Protein AF-A0A7S1JMI7-F1 (afdb_monomer_lite)

pLDDT: mean 73.29, std 2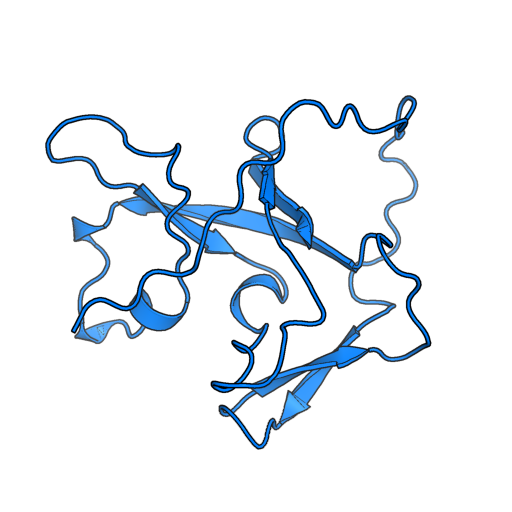2.09, range [24.55, 93.38]

InterPro domains:
  IPR046341 SET domain superfamily [G3DSA:2.170.270.10] (30-127)
  IPR046341 SET domain superfamily [SSF82199] (31-125)

Secondary structure (DSSP, 8-state):
----------S----------TT----TTTTEEEEE-SSSSEEEEESS---TT----EEEEEEEEGGG--GGG-GGGTEE--TT-B-STT-BEEEEETTTGGGPPPPPTTS--S---EEETTTTEEE-

Organism: NCBI:txid1169539

Sequence (128 aa):
GWWKMNSFFSSLWTPPYGHISFTHTPPFPAACCVAPSKLHKRGVFATRHLHRGELIEMCPVLKIDARYLLPQTGLRDYVFDPQEAWCGPGKHTCLLALGNGSLYNHAPNGRGANCTWHYDKTREVMVL

Radius of gyration: 15.73 Å; chains: 1; bounding box: 40×33×38 Å

Structure (mmCIF, N/CA/C/O backbone):
data_AF-A0A7S1JMI7-F1
#
_entry.id   AF-A0A7S1JMI7-F1
#
loop_
_atom_site.group_PDB
_atom_site.id
_atom_site.type_symbol
_atom_site.label_atom_id
_atom_site.label_alt_id
_atom_site.label_comp_id
_atom_site.label_asym_id
_atom_site.label_entity_id
_atom_site.label_seq_id
_atom_site.pdbx_PDB_ins_code
_atom_site.Cartn_x
_atom_site.Cartn_y
_atom_site.Cartn_z
_atom_site.occupancy
_atom_site.B_iso_or_equiv
_atom_site.auth_seq_id
_atom_site.auth_comp_id
_atom_site.auth_asym_id
_atom_site.auth_atom_id
_atom_site.pdbx_PDB_model_num
ATOM 1 N N . GLY A 1 1 ? 11.899 15.895 8.961 1.00 26.97 1 GLY A N 1
ATOM 2 C CA . GLY A 1 1 ? 11.582 16.620 7.718 1.00 26.97 1 GLY A CA 1
ATOM 3 C C . GLY A 1 1 ? 10.398 15.937 7.087 1.00 26.97 1 GLY A C 1
ATOM 4 O O . GLY A 1 1 ? 10.456 14.730 6.909 1.00 26.97 1 GLY A O 1
ATOM 5 N N . TRP A 1 2 ? 9.311 16.670 6.878 1.00 27.03 2 TRP A N 1
ATOM 6 C CA . TRP A 1 2 ? 8.048 16.150 6.360 1.00 27.03 2 TRP A CA 1
ATOM 7 C C . TRP A 1 2 ? 8.125 16.085 4.835 1.00 27.03 2 TRP A C 1
ATOM 9 O O . TRP A 1 2 ? 8.347 17.117 4.207 1.00 27.03 2 TRP A O 1
ATOM 19 N N . TRP A 1 3 ? 7.941 14.907 4.241 1.00 24.55 3 TRP A N 1
ATOM 20 C CA . TRP A 1 3 ? 7.880 14.765 2.787 1.00 24.55 3 TRP A CA 1
ATOM 21 C C . TRP A 1 3 ? 6.453 14.408 2.387 1.00 24.55 3 TRP A C 1
ATOM 23 O O . TRP A 1 3 ? 5.981 13.296 2.604 1.00 24.55 3 TRP A O 1
ATOM 33 N N . LYS A 1 4 ? 5.748 15.416 1.866 1.00 26.58 4 LYS A N 1
ATOM 34 C CA . LYS A 1 4 ? 4.410 15.296 1.289 1.00 26.58 4 LYS A CA 1
ATOM 35 C C . LYS A 1 4 ? 4.493 14.494 -0.005 1.00 26.58 4 LYS A C 1
ATOM 37 O O . LYS A 1 4 ? 5.225 14.872 -0.917 1.00 26.58 4 LYS A O 1
ATOM 42 N N . MET A 1 5 ? 3.698 13.437 -0.100 1.00 30.72 5 MET A N 1
ATOM 43 C CA . MET A 1 5 ? 3.370 12.808 -1.373 1.00 30.72 5 MET A CA 1
ATOM 44 C C . MET A 1 5 ? 2.171 13.565 -1.953 1.00 30.72 5 MET A C 1
ATOM 46 O O . MET A 1 5 ? 1.182 13.784 -1.253 1.00 30.72 5 MET A O 1
ATOM 50 N N . ASN A 1 6 ? 2.285 14.039 -3.194 1.00 29.61 6 ASN A N 1
ATOM 51 C CA . ASN A 1 6 ? 1.217 14.795 -3.843 1.00 29.61 6 ASN A CA 1
ATOM 52 C C . ASN A 1 6 ? -0.012 13.897 -4.034 1.00 29.61 6 ASN A C 1
ATOM 54 O O . ASN A 1 6 ? -0.025 13.021 -4.895 1.00 29.61 6 ASN A O 1
ATOM 58 N N . SER A 1 7 ? -1.055 14.148 -3.251 1.00 34.88 7 SER A N 1
ATOM 59 C CA . SER A 1 7 ? -2.426 13.770 -3.574 1.00 34.88 7 SER A CA 1
ATOM 60 C C . SER A 1 7 ? -2.893 14.621 -4.752 1.00 34.88 7 SER A C 1
ATOM 62 O O . SER A 1 7 ? -3.128 15.822 -4.601 1.00 34.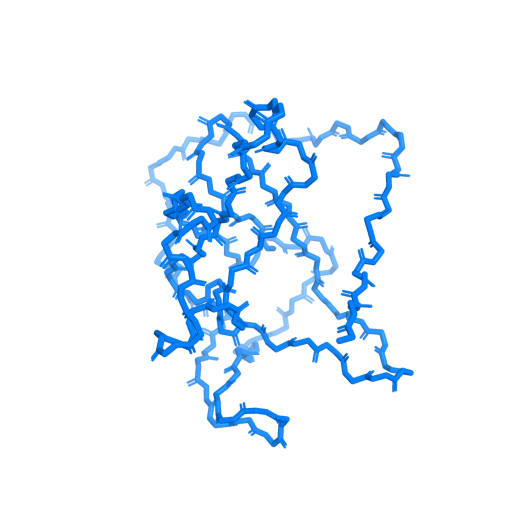88 7 SER A O 1
ATOM 64 N N . PHE A 1 8 ? -3.020 14.027 -5.931 1.00 30.64 8 PHE A N 1
ATOM 65 C CA . PHE A 1 8 ? -3.750 14.675 -7.012 1.00 30.64 8 PHE A CA 1
ATOM 66 C C . PHE A 1 8 ? -5.233 14.333 -6.879 1.00 30.64 8 PHE A C 1
ATOM 68 O O . PHE A 1 8 ? -5.641 13.199 -7.109 1.00 30.64 8 PHE A O 1
ATOM 75 N N . PHE A 1 9 ? -6.034 15.336 -6.515 1.00 34.50 9 PHE A N 1
ATOM 76 C CA . PHE A 1 9 ? -7.464 15.343 -6.801 1.00 34.50 9 PHE A CA 1
ATOM 77 C C . PHE A 1 9 ? -7.635 15.578 -8.303 1.00 34.50 9 PHE A C 1
ATOM 79 O O . PHE A 1 9 ? -7.326 16.658 -8.804 1.00 34.50 9 PHE A O 1
ATOM 86 N N . SER A 1 10 ? -8.141 14.577 -9.017 1.00 32.88 10 SER A N 1
ATOM 87 C CA . SER A 1 10 ? -8.810 14.796 -10.297 1.00 32.88 10 SER A CA 1
ATOM 88 C C . SER A 1 10 ? -10.298 14.590 -10.072 1.00 32.88 10 SER A C 1
ATOM 90 O O . SER A 1 10 ? -10.741 13.500 -9.717 1.00 32.88 10 SER A O 1
ATOM 92 N N . SER A 1 11 ? -11.059 15.664 -10.253 1.00 36.62 11 SER A N 1
ATOM 93 C CA . SER A 1 11 ? -12.516 15.673 -10.285 1.00 36.62 11 SER A CA 1
ATOM 94 C C . SER A 1 11 ? -13.073 14.608 -11.235 1.00 36.62 11 SER A C 1
ATOM 96 O O . SER A 1 11 ? -12.601 14.491 -12.364 1.00 36.62 11 SER A O 1
ATOM 98 N N . LEU A 1 12 ? -14.122 13.916 -10.777 1.00 38.94 12 LEU A N 1
ATOM 99 C CA . LEU A 1 12 ? -15.063 13.114 -11.571 1.00 38.94 12 LEU A CA 1
ATOM 100 C C . LEU A 1 12 ? -14.427 12.004 -12.426 1.00 38.94 12 LEU A C 1
ATOM 102 O O . LEU A 1 12 ? -14.474 12.041 -13.652 1.00 38.94 12 LEU A O 1
ATOM 106 N N . TRP A 1 13 ? -13.921 10.956 -11.772 1.00 36.16 13 TRP A N 1
ATOM 107 C CA . TRP A 1 13 ? -13.834 9.638 -12.403 1.00 36.16 13 TRP A CA 1
ATOM 108 C C . TRP A 1 13 ? -14.752 8.662 -11.669 1.00 36.16 13 TRP A C 1
ATOM 110 O O . TRP A 1 13 ? -14.460 8.223 -10.559 1.00 36.16 13 TRP A O 1
ATOM 120 N N . THR A 1 14 ? -15.893 8.350 -12.278 1.00 36.66 14 THR A N 1
ATOM 121 C CA . THR A 1 14 ? -16.708 7.192 -11.914 1.00 36.66 14 THR A CA 1
ATOM 122 C C . THR A 1 14 ? -16.133 5.969 -12.634 1.00 36.66 14 THR A C 1
ATOM 124 O O . THR A 1 14 ? -16.103 5.958 -13.867 1.00 36.66 14 THR A O 1
ATOM 127 N N . PRO A 1 15 ? -15.666 4.933 -11.914 1.00 40.50 15 PRO A N 1
ATOM 128 C CA . PRO A 1 15 ? -15.224 3.706 -12.558 1.00 40.50 15 PRO A CA 1
ATOM 129 C C . PRO A 1 15 ? -16.389 3.054 -13.316 1.00 40.50 15 PRO A C 1
ATOM 131 O O . PRO A 1 15 ? -17.468 2.914 -12.736 1.00 40.50 15 PRO A O 1
ATOM 134 N N . PRO A 1 16 ? -16.199 2.560 -14.551 1.00 36.47 16 PRO A N 1
ATOM 135 C CA . PRO A 1 16 ? -17.209 1.787 -15.270 1.00 36.47 16 PRO A CA 1
ATOM 136 C C . PRO A 1 16 ? -17.241 0.324 -14.794 1.00 36.47 16 PRO A C 1
ATOM 138 O O . PRO A 1 16 ? -17.435 -0.593 -15.590 1.00 36.47 16 PRO A O 1
ATOM 141 N N . TYR A 1 17 ? -17.008 0.065 -13.507 1.00 47.50 17 TYR A N 1
ATOM 142 C CA . TYR A 1 17 ? -17.007 -1.300 -12.995 1.00 47.50 17 TYR A CA 1
ATOM 143 C C . TYR A 1 17 ? -18.415 -1.656 -12.534 1.00 47.50 17 TYR A C 1
ATOM 145 O O . TYR A 1 17 ? -18.827 -1.366 -11.411 1.00 47.50 17 TYR A O 1
ATOM 153 N N . GLY A 1 18 ? -19.159 -2.281 -13.452 1.00 37.84 18 GLY A N 1
ATOM 154 C CA . GLY A 1 18 ? -20.350 -3.052 -13.122 1.00 37.84 18 GLY A CA 1
ATOM 155 C C . GLY A 1 18 ? -20.056 -4.075 -12.022 1.00 37.84 18 GLY A C 1
ATOM 156 O O . GLY A 1 18 ? -18.905 -4.426 -11.781 1.00 37.84 18 GLY A O 1
ATOM 157 N N . HIS A 1 19 ? -21.116 -4.511 -11.342 1.00 43.16 19 HIS A N 1
ATOM 158 C CA . HIS A 1 19 ? -21.125 -5.488 -10.249 1.00 43.16 19 HIS A CA 1
ATOM 159 C C . HIS A 1 19 ? -19.984 -6.526 -10.342 1.00 43.16 19 HIS A C 1
ATOM 161 O O . HIS A 1 19 ? -20.076 -7.510 -11.075 1.00 43.16 19 HIS A O 1
ATOM 167 N N . ILE A 1 20 ? -18.899 -6.314 -9.590 1.00 41.56 20 ILE A N 1
ATOM 168 C CA . ILE A 1 20 ? -17.840 -7.315 -9.437 1.00 41.56 20 ILE A CA 1
ATOM 169 C C . ILE A 1 20 ? -18.353 -8.328 -8.411 1.00 41.56 20 ILE A C 1
ATOM 171 O O . ILE A 1 20 ? -18.395 -8.049 -7.213 1.00 41.56 20 ILE A O 1
ATOM 175 N N . SER A 1 21 ? -18.798 -9.491 -8.888 1.00 34.06 21 SER A N 1
ATOM 176 C CA . SER A 1 21 ? -19.128 -10.635 -8.035 1.00 34.06 21 SER A CA 1
ATOM 177 C C . SER A 1 21 ? -17.847 -11.239 -7.454 1.00 34.06 21 SER A C 1
ATOM 179 O O . SER A 1 21 ? -16.948 -11.643 -8.187 1.00 34.06 21 SER A O 1
ATOM 181 N N . PHE A 1 22 ? -17.782 -11.332 -6.126 1.00 43.19 22 PHE A N 1
ATOM 182 C CA . PHE A 1 22 ? -16.634 -11.811 -5.342 1.00 43.19 22 PHE A CA 1
ATOM 183 C C . PHE A 1 22 ? -16.419 -13.341 -5.377 1.00 43.19 22 PHE A C 1
ATOM 185 O O . PHE A 1 22 ? -15.948 -13.921 -4.405 1.00 43.19 22 PHE A O 1
ATOM 192 N N . THR A 1 23 ? -16.772 -14.031 -6.463 1.00 33.47 23 THR A N 1
ATOM 193 C CA . THR A 1 23 ? -16.640 -15.502 -6.560 1.00 33.47 23 THR A CA 1
ATOM 194 C C . THR A 1 23 ? -15.437 -15.963 -7.387 1.00 33.47 23 THR A C 1
ATOM 196 O O . THR A 1 23 ? -15.228 -17.163 -7.558 1.00 33.47 23 THR A O 1
ATOM 199 N N . HIS A 1 24 ? -14.621 -15.028 -7.879 1.00 31.81 24 HIS A N 1
ATOM 200 C CA . HIS A 1 24 ? -13.391 -15.319 -8.618 1.00 31.81 24 HIS A CA 1
ATOM 201 C C . HIS A 1 24 ? -12.331 -14.238 -8.368 1.00 31.81 24 HIS A C 1
ATOM 203 O O . HIS A 1 24 ? -11.842 -13.594 -9.289 1.00 31.81 24 HIS A O 1
ATOM 209 N N . THR A 1 25 ? -11.973 -13.991 -7.109 1.00 43.75 25 THR A N 1
ATOM 210 C CA . THR A 1 25 ? -10.704 -13.314 -6.823 1.00 43.75 25 THR A CA 1
ATOM 211 C C . THR A 1 25 ? -9.589 -14.304 -7.170 1.00 43.75 25 THR A C 1
ATOM 213 O O . THR A 1 25 ? -9.443 -15.298 -6.453 1.00 43.75 25 THR A O 1
ATOM 216 N N . PRO A 1 26 ? -8.807 -14.112 -8.257 1.00 39.97 26 PRO A N 1
ATOM 217 C CA . PRO A 1 26 ? -7.581 -14.883 -8.406 1.00 39.97 26 PRO A CA 1
ATOM 218 C C . PRO A 1 26 ? -6.728 -14.637 -7.155 1.00 39.97 26 PRO A C 1
ATOM 220 O O . PRO A 1 26 ? -6.84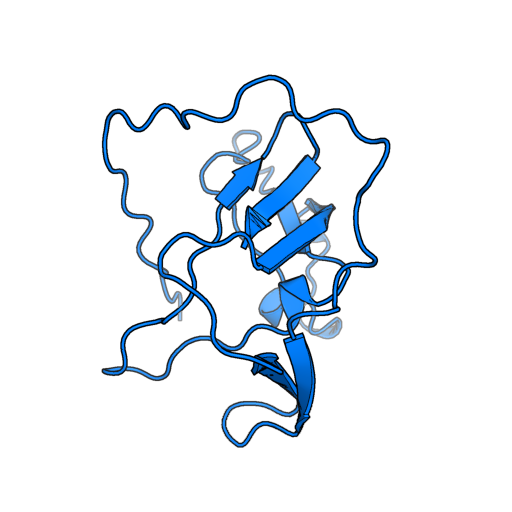3 -13.567 -6.546 1.00 39.97 26 PRO A O 1
ATOM 223 N N . PRO A 1 27 ? -5.887 -15.593 -6.734 1.00 48.41 27 PRO A N 1
ATOM 224 C CA . PRO A 1 27 ? -4.969 -15.350 -5.635 1.00 48.41 27 PRO A CA 1
ATOM 225 C C . PRO A 1 27 ? -4.074 -14.160 -6.016 1.00 48.41 27 PRO A C 1
ATOM 227 O O . PRO A 1 27 ? -3.168 -14.273 -6.842 1.00 48.41 27 PRO A O 1
ATOM 230 N N . PHE A 1 28 ? -4.369 -12.990 -5.452 1.00 52.59 28 PHE A N 1
ATOM 231 C CA . PHE A 1 28 ? -3.475 -11.839 -5.429 1.00 52.59 28 PHE A CA 1
ATOM 232 C C . PHE A 1 28 ? -2.263 -12.297 -4.608 1.00 52.59 28 PHE A C 1
ATOM 234 O O . PHE A 1 28 ? -2.399 -12.482 -3.397 1.00 52.59 28 PHE A O 1
ATOM 241 N N . PRO A 1 29 ? -1.158 -12.701 -5.274 1.00 57.38 29 PRO A N 1
ATOM 242 C CA . PRO A 1 29 ? -0.317 -11.814 -6.074 1.00 57.38 29 PRO A CA 1
ATOM 243 C C . PRO A 1 29 ? 0.141 -12.421 -7.425 1.00 57.38 29 PRO A C 1
ATOM 245 O O . PRO A 1 29 ? 1.325 -12.428 -7.734 1.00 57.38 29 PRO A O 1
ATOM 248 N N . ALA A 1 30 ? -0.743 -12.960 -8.270 1.00 60.22 30 ALA A N 1
ATOM 249 C CA . ALA A 1 30 ? -0.291 -13.630 -9.506 1.00 60.22 30 ALA A CA 1
ATOM 250 C C . ALA A 1 30 ? 0.505 -12.734 -10.493 1.00 60.22 30 ALA A C 1
ATOM 252 O O . ALA A 1 30 ? 1.321 -13.239 -11.266 1.00 60.22 30 ALA A O 1
ATOM 253 N N . ALA A 1 31 ? 0.289 -11.412 -10.475 1.00 74.69 31 ALA A N 1
ATOM 254 C CA . ALA A 1 31 ? 0.928 -10.472 -11.402 1.00 74.69 31 ALA A CA 1
ATOM 255 C C . ALA A 1 31 ? 2.221 -9.827 -10.870 1.00 74.69 31 ALA A C 1
ATOM 257 O O . ALA A 1 31 ? 2.912 -9.146 -11.630 1.00 74.69 31 ALA A O 1
ATOM 258 N N . CYS A 1 32 ? 2.552 -10.037 -9.591 1.00 85.44 32 CYS A N 1
ATOM 259 C CA . CYS A 1 32 ? 3.679 -9.394 -8.926 1.00 85.44 32 CYS A CA 1
ATOM 260 C C . CYS A 1 32 ? 4.396 -10.354 -7.969 1.00 85.44 32 CYS A C 1
ATOM 262 O O . CYS A 1 32 ? 3.773 -11.168 -7.301 1.00 85.44 32 CYS A O 1
ATOM 264 N N . CYS A 1 33 ? 5.712 -10.228 -7.835 1.00 89.25 33 CYS A N 1
ATOM 265 C CA . CYS A 1 33 ? 6.494 -10.955 -6.842 1.00 89.25 33 CYS A CA 1
ATOM 266 C C . CYS A 1 33 ? 7.291 -9.998 -5.953 1.00 89.25 33 CYS A C 1
ATOM 268 O O . CYS A 1 33 ? 7.651 -8.888 -6.355 1.00 89.25 33 CYS A O 1
ATOM 270 N N . VAL A 1 34 ? 7.579 -10.438 -4.727 1.00 90.69 34 VAL A N 1
ATOM 271 C CA . VAL A 1 34 ? 8.475 -9.723 -3.815 1.00 90.69 34 VAL A CA 1
ATOM 272 C C . VAL A 1 34 ? 9.893 -10.231 -4.027 1.00 90.69 34 VAL A C 1
ATOM 274 O O . VAL A 1 34 ? 10.155 -11.426 -3.906 1.00 90.69 34 VAL A O 1
ATOM 277 N N . ALA A 1 35 ? 10.821 -9.319 -4.298 1.00 90.12 35 ALA A N 1
ATOM 278 C CA . ALA A 1 35 ? 12.232 -9.640 -4.479 1.00 90.12 35 ALA A CA 1
ATOM 279 C C . ALA A 1 35 ? 13.134 -8.582 -3.816 1.00 90.12 35 ALA A C 1
ATOM 281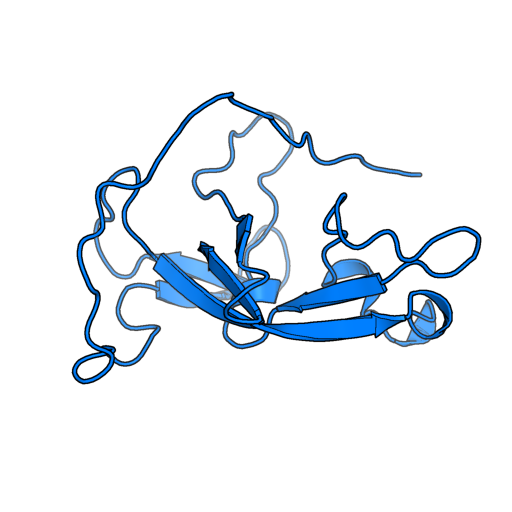 O O . ALA A 1 35 ? 12.661 -7.493 -3.464 1.00 90.12 35 ALA A O 1
ATOM 282 N N . PRO A 1 36 ? 14.435 -8.865 -3.618 1.00 93.38 36 PRO A N 1
ATOM 283 C CA . PRO A 1 36 ? 15.390 -7.857 -3.177 1.00 93.38 36 PRO A CA 1
ATOM 284 C C . PRO A 1 36 ? 15.405 -6.645 -4.117 1.00 93.38 36 PRO A C 1
ATOM 286 O O . PRO A 1 36 ? 15.452 -6.789 -5.337 1.00 93.38 36 PRO A O 1
ATOM 289 N N . SER A 1 37 ? 15.380 -5.441 -3.548 1.00 89.81 37 SER A N 1
ATOM 290 C CA . SER A 1 37 ? 15.381 -4.186 -4.304 1.00 89.81 37 SER A CA 1
ATOM 291 C C . SER A 1 37 ? 16.639 -3.382 -4.008 1.00 89.81 37 SER A C 1
ATOM 293 O O . SER A 1 37 ? 17.068 -3.266 -2.861 1.00 89.81 37 SER A O 1
ATOM 295 N N . LYS A 1 38 ? 17.212 -2.783 -5.057 1.00 87.12 38 LYS A N 1
ATOM 296 C CA . LYS A 1 38 ? 18.363 -1.875 -4.939 1.00 87.12 38 LYS A CA 1
ATOM 297 C C . LYS A 1 38 ? 17.996 -0.525 -4.309 1.00 87.12 38 LYS A C 1
ATOM 299 O O . LYS A 1 38 ? 18.900 0.214 -3.942 1.00 87.12 38 LYS A O 1
ATOM 304 N N . LEU A 1 39 ? 16.703 -0.195 -4.216 1.00 81.38 39 LEU A N 1
ATOM 305 C CA . LEU A 1 39 ? 16.230 1.039 -3.580 1.00 81.38 39 LEU A CA 1
ATOM 306 C C . LEU A 1 39 ? 16.148 0.870 -2.064 1.00 81.38 39 LEU A C 1
ATOM 308 O O . LEU A 1 39 ? 16.832 1.560 -1.317 1.00 81.38 39 LEU A O 1
ATOM 312 N N . HIS A 1 40 ? 15.353 -0.100 -1.620 1.00 79.38 40 HIS A N 1
ATOM 313 C CA . HIS A 1 40 ? 15.205 -0.454 -0.216 1.00 79.38 40 HIS A CA 1
ATOM 314 C C . HIS A 1 40 ? 15.004 -1.954 -0.124 1.00 79.38 40 HIS A C 1
ATOM 316 O O . HIS A 1 40 ? 14.122 -2.455 -0.800 1.00 79.38 40 HIS A O 1
ATOM 322 N N . LYS A 1 41 ? 15.790 -2.645 0.711 1.00 86.75 41 LYS A N 1
ATOM 323 C CA . LYS A 1 41 ? 15.687 -4.068 1.108 1.00 86.75 41 LYS A CA 1
ATOM 324 C C . LYS A 1 41 ? 14.847 -4.969 0.177 1.00 86.75 41 LYS A C 1
ATOM 326 O O . LYS A 1 41 ? 15.416 -5.778 -0.549 1.00 86.75 41 LYS A O 1
ATOM 331 N N . ARG A 1 42 ? 13.513 -4.845 0.201 1.00 89.69 42 ARG A N 1
ATOM 332 C CA . ARG A 1 42 ? 12.557 -5.574 -0.652 1.00 89.69 42 ARG A CA 1
ATOM 333 C C . ARG A 1 42 ? 11.746 -4.620 -1.534 1.00 89.69 42 ARG A C 1
ATOM 335 O O . ARG A 1 42 ? 11.525 -3.470 -1.177 1.00 89.69 42 ARG A O 1
ATOM 342 N N . GLY A 1 43 ? 11.280 -5.108 -2.674 1.00 91.19 43 GLY A N 1
ATOM 343 C CA . GLY A 1 43 ? 10.336 -4.402 -3.535 1.00 91.19 43 GLY A CA 1
ATOM 344 C C . GLY A 1 43 ? 9.382 -5.360 -4.228 1.00 91.19 43 GLY A C 1
ATOM 345 O O . GLY A 1 43 ? 9.610 -6.572 -4.230 1.00 91.19 43 GLY A O 1
ATOM 346 N N . VAL A 1 44 ? 8.332 -4.794 -4.815 1.00 92.12 44 VAL A N 1
ATOM 347 C CA . VAL A 1 44 ? 7.343 -5.522 -5.610 1.00 92.12 44 VAL A CA 1
ATOM 348 C C . VAL A 1 44 ? 7.644 -5.328 -7.094 1.00 92.12 44 VAL A C 1
ATOM 350 O O . VAL A 1 44 ? 7.855 -4.202 -7.546 1.00 92.12 44 VAL A O 1
ATOM 353 N N . PHE A 1 45 ? 7.694 -6.429 -7.841 1.00 91.62 45 PHE A N 1
ATOM 354 C CA . PHE A 1 45 ? 8.073 -6.462 -9.251 1.00 91.62 45 PHE A CA 1
ATOM 355 C C . PHE A 1 45 ? 7.030 -7.221 -10.061 1.00 91.62 45 PHE A C 1
ATOM 357 O O . PHE A 1 45 ? 6.595 -8.291 -9.649 1.00 91.62 45 PHE A O 1
ATOM 364 N N . ALA A 1 46 ? 6.656 -6.692 -11.224 1.00 90.81 46 ALA A N 1
ATOM 365 C CA . ALA A 1 46 ? 5.708 -7.361 -12.104 1.00 90.81 46 ALA A CA 1
ATOM 366 C C . ALA A 1 46 ? 6.296 -8.675 -12.656 1.00 90.81 46 ALA A C 1
ATOM 368 O O . ALA A 1 46 ? 7.440 -8.707 -13.110 1.00 90.81 46 ALA A O 1
ATOM 369 N N . THR A 1 47 ? 5.509 -9.750 -12.643 1.00 88.94 47 THR A N 1
ATOM 370 C CA . THR A 1 47 ? 5.863 -11.064 -13.220 1.00 88.94 47 THR A CA 1
ATOM 371 C C . THR A 1 47 ? 5.449 -11.188 -14.687 1.00 88.94 47 THR A C 1
ATOM 373 O O . THR A 1 47 ? 5.815 -12.148 -15.363 1.00 88.94 47 THR A O 1
ATOM 376 N N . ARG A 1 48 ? 4.690 -10.208 -15.188 1.00 89.81 48 ARG A N 1
ATOM 377 C CA . ARG A 1 48 ? 4.213 -10.093 -16.568 1.00 89.81 48 ARG A CA 1
ATOM 378 C C . ARG A 1 48 ? 4.044 -8.627 -16.961 1.00 89.81 48 ARG A C 1
ATOM 380 O O . ARG A 1 48 ? 4.172 -7.729 -16.131 1.00 89.81 48 ARG A O 1
ATOM 387 N N . HIS A 1 49 ? 3.701 -8.382 -18.221 1.00 89.75 49 HIS A N 1
ATOM 388 C CA . HIS A 1 49 ? 3.263 -7.059 -18.652 1.00 89.75 49 HIS A CA 1
ATOM 389 C C . HIS A 1 49 ? 1.936 -6.673 -17.979 1.00 89.75 49 HIS A C 1
ATOM 391 O O . HIS A 1 49 ? 1.020 -7.493 -17.878 1.00 89.75 49 HIS A O 1
ATOM 397 N N . LEU A 1 50 ? 1.870 -5.420 -17.524 1.00 87.50 50 LEU A N 1
ATOM 398 C CA . LEU A 1 50 ? 0.698 -4.779 -16.929 1.00 87.50 50 LEU A CA 1
ATOM 399 C C . LEU A 1 50 ? 0.244 -3.634 -17.835 1.00 87.50 50 LEU A C 1
ATOM 401 O O . LEU A 1 50 ? 1.073 -2.883 -18.361 1.00 87.50 50 LEU A O 1
ATOM 405 N N . HIS A 1 51 ? -1.064 -3.484 -17.998 1.00 90.94 51 HIS A N 1
ATOM 406 C CA . HIS A 1 51 ? -1.659 -2.369 -18.721 1.00 90.94 51 HIS A CA 1
ATOM 407 C C . HIS A 1 51 ? -1.836 -1.151 -17.807 1.00 90.94 51 HIS A C 1
ATOM 409 O O . HIS A 1 51 ? -2.006 -1.259 -16.593 1.00 90.94 51 HIS A O 1
ATOM 415 N N . ARG A 1 52 ? -1.814 0.053 -18.390 1.00 89.88 52 ARG A N 1
ATOM 416 C CA . ARG A 1 52 ? -2.112 1.280 -17.639 1.00 89.88 52 ARG A CA 1
ATOM 417 C C . ARG A 1 52 ? -3.542 1.206 -17.091 1.00 89.88 52 ARG A C 1
ATOM 419 O O . ARG A 1 52 ? -4.476 1.044 -17.868 1.00 89.88 52 ARG A O 1
ATOM 426 N N . GLY A 1 53 ? -3.691 1.400 -15.780 1.00 88.88 53 GLY A N 1
ATOM 427 C CA . GLY A 1 53 ? -4.986 1.353 -15.090 1.00 88.88 53 GLY A CA 1
ATOM 428 C C . GLY A 1 53 ? -5.460 -0.058 -14.734 1.00 88.88 53 GLY A C 1
ATOM 429 O O . GLY A 1 53 ? -6.571 -0.208 -14.235 1.00 88.88 53 GLY A O 1
ATOM 430 N N . GLU A 1 54 ? -4.644 -1.080 -14.991 1.00 89.12 54 GLU A N 1
ATOM 431 C CA . GLU A 1 54 ? -4.919 -2.440 -14.547 1.00 89.12 54 GLU A CA 1
ATOM 432 C C . GLU A 1 54 ? -4.809 -2.547 -13.022 1.00 89.12 54 GLU A C 1
ATOM 434 O O . GLU A 1 54 ? -3.864 -2.027 -12.435 1.00 89.12 54 GLU A O 1
ATOM 439 N N . LEU A 1 55 ? -5.767 -3.237 -12.397 1.00 89.38 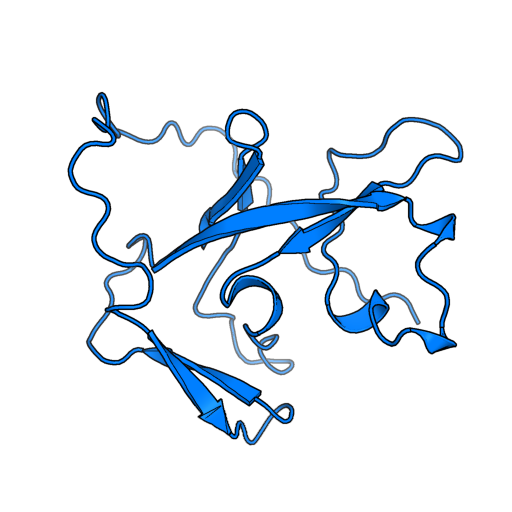55 LEU A N 1
ATOM 440 C CA . LEU A 1 55 ? -5.750 -3.525 -10.965 1.00 89.38 55 LEU A CA 1
ATOM 441 C C . LEU A 1 55 ? -4.622 -4.510 -10.640 1.00 89.38 55 LEU A C 1
ATOM 443 O O . LEU A 1 55 ? -4.619 -5.636 -11.144 1.00 89.38 55 LEU A O 1
ATOM 447 N N . ILE A 1 56 ? -3.704 -4.107 -9.764 1.00 88.69 56 ILE A N 1
ATOM 448 C CA . ILE A 1 56 ? -2.551 -4.920 -9.373 1.00 88.69 56 ILE A CA 1
ATOM 449 C C . ILE A 1 56 ? -2.831 -5.678 -8.080 1.00 88.69 56 ILE A C 1
ATOM 451 O O . ILE A 1 56 ? -2.548 -6.874 -8.010 1.00 88.69 56 ILE A O 1
ATOM 455 N N . GLU A 1 57 ? -3.364 -5.001 -7.057 1.00 88.00 57 GLU A N 1
ATOM 456 C CA . GLU A 1 57 ? -3.633 -5.602 -5.745 1.00 88.00 57 GLU A CA 1
ATOM 457 C C . GLU A 1 57 ? -4.720 -4.851 -4.966 1.00 88.00 57 GLU A C 1
ATOM 459 O O . GLU A 1 57 ? -4.832 -3.628 -5.038 1.00 88.00 57 GLU A O 1
ATOM 464 N N . MET A 1 58 ? -5.512 -5.593 -4.189 1.00 91.00 58 MET A N 1
ATOM 465 C CA . MET A 1 58 ? -6.395 -5.036 -3.162 1.00 91.00 58 MET A CA 1
ATOM 466 C C . MET A 1 58 ? -5.927 -5.549 -1.805 1.00 91.00 58 MET A C 1
ATOM 468 O O . MET A 1 58 ? -6.144 -6.707 -1.451 1.00 91.00 58 MET A O 1
ATOM 472 N N . CYS A 1 59 ? -5.268 -4.682 -1.051 1.00 91.38 59 CYS A N 1
ATOM 473 C CA . CYS A 1 59 ? -4.657 -5.027 0.221 1.00 91.38 59 CYS A CA 1
ATOM 474 C C . CYS A 1 59 ? -5.591 -4.641 1.367 1.00 91.38 59 CYS A C 1
ATOM 476 O O . CYS A 1 59 ? -5.896 -3.454 1.495 1.00 91.38 59 CYS A O 1
ATOM 478 N N . PRO A 1 60 ? -6.004 -5.567 2.248 1.00 93.31 60 PRO A N 1
ATOM 479 C CA . PRO A 1 60 ? -6.665 -5.193 3.495 1.00 93.31 60 PRO A CA 1
ATOM 480 C C . PRO A 1 60 ? -5.819 -4.181 4.273 1.00 93.31 60 PRO A C 1
ATOM 482 O O . PRO A 1 60 ? -4.589 -4.291 4.286 1.00 93.31 60 PRO A O 1
ATOM 485 N N . VAL A 1 61 ? -6.452 -3.201 4.921 1.00 92.19 61 VAL A N 1
ATOM 486 C CA . VAL A 1 61 ? -5.727 -2.209 5.728 1.00 92.19 61 VAL A CA 1
ATOM 487 C C . VAL A 1 61 ? -5.998 -2.374 7.215 1.00 92.19 61 VAL A C 1
ATOM 489 O O . VAL A 1 61 ? -7.135 -2.527 7.651 1.00 92.19 61 VAL A O 1
ATOM 492 N N . LEU A 1 62 ? -4.940 -2.277 8.016 1.00 91.75 62 LEU A N 1
ATOM 493 C CA . LEU A 1 62 ? -5.053 -2.106 9.456 1.00 91.75 62 LEU A CA 1
ATOM 494 C C . LEU A 1 62 ? -5.030 -0.610 9.781 1.00 91.75 62 LEU A C 1
ATOM 496 O O . LEU A 1 62 ? -4.067 0.088 9.464 1.00 91.75 62 LEU A O 1
ATOM 500 N N . LYS A 1 63 ? -6.083 -0.114 10.432 1.00 90.25 63 LYS A N 1
ATOM 501 C CA . LYS A 1 63 ? -6.147 1.265 10.930 1.00 90.25 63 LYS A CA 1
ATOM 502 C C . LYS A 1 63 ? -5.372 1.370 12.237 1.00 90.25 63 LYS A C 1
ATOM 504 O O . LYS A 1 63 ? -5.661 0.653 13.192 1.00 90.25 63 LYS A O 1
ATOM 509 N N . ILE A 1 64 ? -4.403 2.274 12.279 1.00 87.31 64 ILE A N 1
ATOM 510 C CA . ILE A 1 64 ? -3.539 2.495 13.435 1.00 87.31 64 ILE A CA 1
ATOM 511 C C . ILE A 1 64 ? -3.654 3.959 13.839 1.00 87.31 64 ILE A C 1
ATOM 513 O O . ILE A 1 64 ? -3.437 4.859 13.030 1.00 87.31 64 ILE A O 1
ATOM 517 N N . ASP A 1 65 ? -3.969 4.211 15.104 1.00 86.38 65 ASP A N 1
ATOM 518 C CA . ASP A 1 65 ? -3.869 5.559 15.659 1.00 86.38 65 ASP A CA 1
ATOM 519 C C . ASP A 1 65 ? -2.391 5.978 15.694 1.00 86.38 65 ASP A C 1
ATOM 521 O O . ASP A 1 65 ? -1.538 5.259 16.224 1.00 86.38 65 ASP A O 1
ATOM 525 N N . ALA A 1 66 ? -2.080 7.144 15.126 1.00 83.00 66 ALA A N 1
ATOM 526 C CA . ALA A 1 66 ? -0.716 7.636 14.972 1.00 83.00 66 ALA A CA 1
ATOM 527 C C . ALA A 1 66 ? 0.053 7.739 16.301 1.00 83.00 66 ALA A C 1
ATOM 529 O O . ALA A 1 66 ? 1.284 7.685 16.298 1.00 83.00 66 ALA A O 1
ATOM 530 N N . ARG A 1 67 ? -0.643 7.827 17.444 1.00 84.38 67 ARG A N 1
ATOM 531 C CA . ARG A 1 67 ? -0.026 7.805 18.781 1.00 84.38 67 ARG A CA 1
ATOM 532 C C . ARG A 1 67 ? 0.708 6.492 19.075 1.00 84.38 67 ARG A C 1
ATOM 534 O O . ARG A 1 67 ? 1.660 6.504 19.849 1.00 84.38 67 ARG A O 1
ATOM 541 N N . TYR A 1 68 ? 0.316 5.384 18.441 1.00 83.56 68 TYR A N 1
ATOM 542 C CA . TYR A 1 68 ? 0.978 4.079 18.579 1.00 83.56 68 TYR A CA 1
ATOM 543 C C . TYR A 1 68 ? 2.114 3.857 17.576 1.00 83.56 68 TYR A C 1
ATOM 545 O O . TYR A 1 68 ? 2.863 2.885 17.691 1.00 83.56 68 TYR A O 1
ATOM 553 N N . LEU A 1 69 ? 2.303 4.763 16.613 1.00 83.56 69 LEU A N 1
ATOM 554 C CA . LEU A 1 69 ? 3.441 4.727 15.699 1.00 83.56 69 LEU A CA 1
ATOM 555 C C . LEU A 1 69 ? 4.671 5.299 16.400 1.00 83.56 69 LEU A C 1
ATOM 557 O O . LEU A 1 69 ? 5.119 6.409 16.110 1.00 83.56 69 LEU A O 1
ATOM 561 N N . LEU A 1 70 ? 5.204 4.557 17.366 1.00 80.12 70 LEU A N 1
ATOM 562 C CA . LEU A 1 70 ? 6.421 4.934 18.078 1.00 80.12 70 LEU A CA 1
ATOM 563 C C . LEU A 1 70 ? 7.645 4.785 17.152 1.00 80.12 70 LEU A C 1
ATOM 565 O O . LEU A 1 70 ? 7.675 3.856 16.346 1.00 80.12 70 LEU A O 1
ATOM 569 N N . PRO A 1 71 ? 8.673 5.650 17.248 1.00 76.94 71 PRO A N 1
ATOM 570 C CA . PRO A 1 71 ? 9.870 5.550 16.403 1.00 76.94 71 PRO A CA 1
ATOM 571 C C . PRO A 1 71 ? 10.539 4.168 16.442 1.00 76.94 71 PRO A C 1
ATOM 573 O O . PRO A 1 71 ? 11.081 3.712 15.442 1.00 76.94 71 PRO A O 1
ATOM 576 N N . GLN A 1 72 ? 10.477 3.491 17.590 1.00 81.62 72 GLN A N 1
ATOM 577 C CA . GLN A 1 72 ? 11.129 2.206 17.831 1.00 81.62 72 GLN A CA 1
ATOM 578 C C . GLN A 1 72 ? 10.473 1.038 17.078 1.00 81.62 72 GLN A C 1
ATOM 580 O O . GLN A 1 72 ? 11.111 0.004 16.914 1.00 81.62 72 GLN A O 1
ATOM 585 N N . THR A 1 73 ? 9.222 1.173 16.617 1.00 79.12 73 THR A N 1
ATOM 586 C CA . THR A 1 73 ? 8.523 0.085 15.906 1.00 79.12 73 THR A CA 1
ATOM 587 C C . THR A 1 73 ? 8.926 -0.015 14.436 1.00 79.12 73 THR A C 1
ATOM 589 O O . THR A 1 73 ? 8.641 -1.023 13.796 1.00 79.12 73 THR A O 1
ATOM 592 N N . GLY A 1 74 ? 9.541 1.032 13.870 1.00 83.12 74 GLY A N 1
ATOM 593 C CA . GLY A 1 74 ? 9.841 1.124 12.437 1.00 83.12 74 GLY A CA 1
ATOM 594 C C . GLY A 1 74 ? 8.604 1.196 11.528 1.00 83.12 74 GLY A C 1
ATOM 595 O O . GLY A 1 74 ? 8.752 1.298 10.317 1.00 83.12 74 GLY A O 1
ATOM 596 N N . LEU A 1 75 ? 7.382 1.178 12.079 1.00 85.44 75 LEU A N 1
ATOM 597 C CA . LEU A 1 75 ? 6.138 1.153 11.298 1.00 85.44 75 LEU A CA 1
ATOM 598 C C . LEU A 1 75 ? 5.840 2.475 10.588 1.00 85.44 75 LEU A C 1
ATOM 600 O O . LEU A 1 75 ? 5.069 2.490 9.633 1.00 85.44 75 LEU A O 1
ATOM 604 N N . ARG A 1 76 ? 6.456 3.579 11.026 1.00 84.38 76 ARG A N 1
ATOM 605 C CA . ARG A 1 76 ? 6.281 4.904 10.409 1.00 84.38 76 ARG A CA 1
ATOM 606 C C . ARG A 1 76 ? 6.624 4.923 8.922 1.00 84.38 76 ARG A C 1
ATOM 608 O O . ARG A 1 76 ? 5.998 5.674 8.189 1.00 84.38 76 ARG A O 1
ATOM 615 N N . ASP A 1 77 ? 7.557 4.076 8.496 1.00 86.31 77 ASP A N 1
ATOM 616 C CA . ASP A 1 77 ? 8.005 4.001 7.103 1.00 86.31 77 ASP A CA 1
ATOM 617 C C . ASP A 1 77 ? 7.062 3.170 6.212 1.00 86.31 77 ASP A C 1
ATOM 619 O O . ASP A 1 77 ? 7.270 3.088 5.006 1.00 86.31 77 ASP A O 1
ATOM 623 N N . TYR A 1 78 ? 6.037 2.538 6.796 1.00 88.56 78 TYR A N 1
ATOM 624 C CA . TYR A 1 78 ? 5.151 1.584 6.118 1.00 88.56 78 TYR A CA 1
ATOM 625 C C . TYR A 1 78 ? 3.673 1.971 6.161 1.00 88.56 78 TYR A C 1
ATOM 627 O O . TYR A 1 78 ? 2.844 1.274 5.567 1.00 88.56 78 TYR A O 1
ATOM 635 N N . VAL A 1 79 ? 3.334 3.037 6.886 1.00 90.25 79 VAL A N 1
ATOM 636 C CA . VAL A 1 79 ? 1.960 3.510 7.003 1.00 90.25 79 VAL A CA 1
ATOM 637 C C . VAL A 1 79 ? 1.647 4.612 6.001 1.00 90.25 79 VAL A C 1
ATOM 639 O O . VAL A 1 79 ? 2.479 5.452 5.667 1.00 90.25 79 VAL A O 1
ATOM 642 N N . PHE A 1 80 ? 0.394 4.635 5.579 1.00 87.88 80 PHE A N 1
ATOM 643 C CA . PHE A 1 80 ? -0.168 5.624 4.685 1.00 87.88 80 PHE A CA 1
ATOM 644 C C . PHE A 1 80 ? -1.056 6.568 5.485 1.00 87.88 80 PHE A C 1
ATOM 646 O O . PHE A 1 80 ? -1.814 6.142 6.358 1.00 87.88 80 PHE A O 1
ATOM 653 N N . ASP A 1 81 ? -0.964 7.855 5.179 1.00 82.88 81 ASP A N 1
ATOM 654 C CA . ASP A 1 81 ? -1.887 8.866 5.673 1.00 82.88 81 ASP A CA 1
ATOM 655 C C . ASP A 1 81 ? -2.968 9.090 4.605 1.00 82.88 81 ASP A C 1
ATOM 657 O O . ASP A 1 81 ? -2.731 9.797 3.618 1.00 82.88 81 ASP A O 1
ATOM 661 N N . PRO A 1 82 ? -4.135 8.433 4.715 1.00 71.44 82 PRO A N 1
ATOM 662 C CA . PRO A 1 82 ? -5.275 8.818 3.909 1.00 71.44 82 PRO A CA 1
ATOM 663 C C . PRO A 1 82 ? -5.692 10.212 4.382 1.00 71.44 82 PRO A C 1
ATOM 665 O O . PRO A 1 82 ? -6.235 10.368 5.470 1.00 71.44 82 PRO A O 1
ATOM 668 N N . GLN A 1 83 ? -5.509 11.228 3.542 1.00 64.75 83 GLN A N 1
ATOM 669 C CA . GLN A 1 83 ? -5.906 12.609 3.862 1.00 64.75 83 GLN A CA 1
ATOM 670 C C . GLN A 1 83 ? -7.359 12.730 4.357 1.00 64.75 83 GLN A C 1
ATOM 672 O O . GLN A 1 83 ? -7.714 13.674 5.056 1.00 64.75 83 GLN A O 1
ATOM 677 N N . GLU A 1 84 ? -8.201 11.747 4.028 1.00 52.75 84 GLU A N 1
ATOM 678 C CA . GLU A 1 84 ? -9.591 11.662 4.445 1.00 52.75 84 GLU A CA 1
ATOM 679 C C . GLU A 1 84 ? -9.877 10.807 5.702 1.00 52.75 84 GLU A C 1
ATOM 681 O O . GLU A 1 84 ? -11.052 10.644 6.039 1.00 52.75 84 GLU A O 1
ATOM 686 N N . ALA A 1 85 ? -8.878 10.216 6.375 1.00 52.38 85 ALA A N 1
ATOM 687 C CA . ALA A 1 85 ? -9.048 9.575 7.695 1.00 52.38 85 ALA A CA 1
ATOM 688 C C . ALA A 1 85 ? -8.574 10.475 8.844 1.00 52.38 85 ALA A C 1
ATOM 690 O O . ALA A 1 85 ? -8.161 10.013 9.913 1.00 52.38 85 ALA A O 1
ATOM 691 N N . TRP A 1 86 ? -8.677 11.784 8.633 1.00 52.12 86 TRP A N 1
ATOM 692 C CA . TRP A 1 86 ? -8.608 12.759 9.703 1.00 52.12 86 TRP A CA 1
ATOM 693 C C . TRP A 1 86 ? -9.847 12.593 10.597 1.00 52.12 86 TRP A C 1
ATOM 695 O O . TRP A 1 86 ? -10.958 12.958 10.218 1.00 52.12 86 TRP A O 1
ATOM 705 N N . CYS A 1 87 ? -9.681 12.013 11.787 1.00 53.22 87 CYS A N 1
ATOM 706 C CA . CYS A 1 87 ? -10.778 11.738 12.723 1.00 53.22 87 CYS A CA 1
ATOM 707 C C . CYS A 1 87 ? -11.007 12.897 13.716 1.00 53.22 87 CYS A C 1
ATOM 709 O O . CYS A 1 87 ? -11.417 12.674 14.858 1.00 53.22 87 CYS A O 1
ATOM 711 N N . GLY A 1 88 ? -10.740 14.133 13.281 1.00 51.88 88 GLY A N 1
ATOM 712 C CA . GLY A 1 88 ? -10.839 15.349 14.088 1.00 51.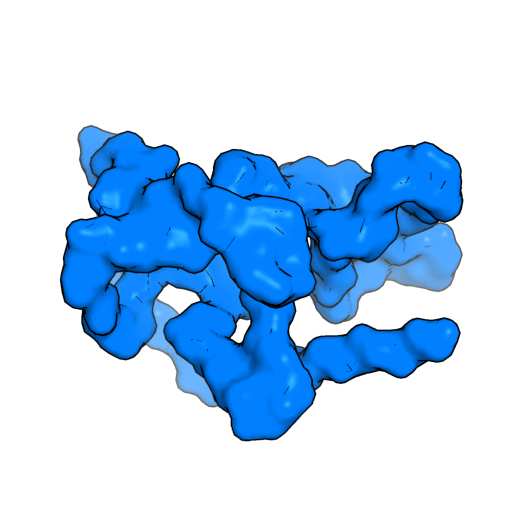88 88 GLY A CA 1
ATOM 713 C C . GLY A 1 88 ? -9.552 15.716 14.846 1.00 51.88 88 GLY A C 1
ATOM 714 O O . GLY A 1 88 ? -8.533 15.026 14.741 1.00 51.88 88 GLY A O 1
ATOM 715 N N . PRO A 1 89 ? -9.578 16.819 15.620 1.00 48.19 89 PRO A N 1
ATOM 716 C CA . PRO A 1 89 ? -8.411 17.326 16.338 1.00 48.19 89 PRO A CA 1
ATOM 717 C C . PRO A 1 89 ? -7.827 16.265 17.281 1.00 48.19 89 PRO A C 1
ATOM 719 O O . PRO A 1 89 ? -8.507 15.770 18.177 1.00 48.19 89 PRO A O 1
ATOM 722 N N . GLY A 1 90 ? -6.558 15.905 17.075 1.00 57.00 90 GLY A N 1
ATOM 723 C CA . GLY A 1 90 ? -5.832 14.962 17.934 1.00 57.00 90 GLY A CA 1
ATOM 724 C C . GLY A 1 90 ? -6.054 13.471 17.644 1.00 57.00 90 GLY A C 1
ATOM 725 O O . GLY A 1 90 ? -5.473 12.646 18.346 1.00 57.00 90 GLY A O 1
ATOM 726 N N . LYS A 1 91 ? -6.837 13.103 16.618 1.00 62.78 91 LYS A N 1
ATOM 727 C CA . LYS A 1 91 ? -7.022 11.706 16.184 1.00 62.78 91 LYS A CA 1
ATOM 728 C C . LYS A 1 91 ? -6.601 11.539 14.728 1.00 62.78 91 LYS A C 1
ATOM 730 O O . LYS A 1 91 ? -7.405 11.648 13.804 1.00 62.78 91 LYS A O 1
ATOM 735 N N . HIS A 1 92 ? -5.312 11.289 14.541 1.00 77.19 92 HIS A N 1
ATOM 736 C CA . HIS A 1 92 ? -4.737 10.990 13.238 1.00 77.19 92 HIS A CA 1
ATOM 737 C C . HIS A 1 92 ? -4.694 9.473 13.047 1.00 77.19 92 HIS A C 1
ATOM 739 O O . HIS A 1 92 ? -3.988 8.790 13.790 1.00 77.19 92 HIS A O 1
ATOM 745 N N . THR A 1 93 ? -5.463 8.942 12.096 1.00 85.19 93 THR A N 1
ATOM 746 C CA . THR A 1 93 ? -5.467 7.506 11.788 1.00 85.19 93 THR A CA 1
ATOM 747 C C . THR A 1 93 ? -4.624 7.258 10.551 1.00 85.19 93 THR A C 1
ATOM 749 O O . THR A 1 93 ? -4.899 7.807 9.489 1.00 85.19 93 THR A O 1
ATOM 752 N N . CYS A 1 94 ? -3.626 6.395 10.676 1.00 89.06 94 CYS A N 1
ATOM 753 C CA . CYS A 1 94 ? -2.829 5.918 9.558 1.00 89.06 94 CYS A CA 1
ATOM 754 C C . CYS A 1 94 ? -3.283 4.512 9.145 1.00 89.06 94 CYS A C 1
ATOM 756 O O . CYS A 1 94 ? -3.873 3.772 9.934 1.00 89.06 94 CYS A O 1
ATOM 758 N N . LEU A 1 95 ? -2.996 4.132 7.906 1.00 91.31 95 LEU A N 1
ATOM 759 C CA . LEU A 1 95 ? -3.310 2.820 7.348 1.00 91.31 95 LEU A CA 1
ATOM 760 C C . LEU A 1 95 ? -2.025 2.026 7.168 1.00 91.31 95 LEU A C 1
ATOM 762 O O . LEU A 1 95 ? -1.094 2.503 6.532 1.00 91.31 95 LEU A O 1
ATOM 766 N N . LEU A 1 96 ? -1.980 0.803 7.674 1.00 92.19 96 LEU A N 1
ATOM 767 C CA . LEU A 1 96 ? -0.952 -0.167 7.322 1.00 92.19 96 LEU A CA 1
ATOM 768 C C . LEU A 1 96 ? -1.543 -1.133 6.298 1.00 92.19 96 LEU A C 1
ATOM 770 O O . LEU A 1 96 ? -2.475 -1.871 6.620 1.00 92.19 96 LEU A O 1
ATOM 774 N N . ALA A 1 97 ? -1.025 -1.121 5.072 1.00 92.44 97 ALA A N 1
ATOM 775 C CA . ALA A 1 97 ? -1.495 -2.019 4.029 1.00 92.44 97 ALA A CA 1
ATOM 776 C C . ALA A 1 97 ? -0.878 -3.412 4.214 1.00 92.44 97 ALA A C 1
ATOM 778 O O . ALA A 1 97 ? 0.342 -3.580 4.214 1.00 92.44 97 ALA A O 1
ATOM 779 N N . LEU A 1 98 ? -1.737 -4.416 4.376 1.00 91.38 98 LEU A N 1
ATOM 780 C CA . LEU A 1 98 ? -1.336 -5.818 4.454 1.00 91.38 98 LEU A CA 1
ATOM 781 C C . LEU A 1 98 ? -1.029 -6.361 3.043 1.00 91.38 98 LEU A C 1
ATOM 783 O O . LEU A 1 98 ? -0.881 -5.593 2.089 1.00 91.38 98 LEU A O 1
ATOM 787 N N . GLY A 1 99 ? -0.879 -7.681 2.896 1.00 89.31 99 GLY A N 1
ATOM 788 C CA . GLY A 1 99 ? -0.429 -8.265 1.624 1.00 89.31 99 GLY A CA 1
ATOM 789 C C . GLY A 1 99 ? 0.942 -7.709 1.228 1.00 89.31 99 GLY A C 1
ATOM 790 O O . GLY A 1 99 ? 1.824 -7.589 2.083 1.00 89.31 99 GLY A O 1
ATOM 791 N N . ASN A 1 100 ? 1.117 -7.319 -0.037 1.00 91.00 100 ASN A N 1
ATOM 792 C CA . ASN A 1 100 ? 2.330 -6.614 -0.467 1.00 91.00 100 ASN A CA 1
ATOM 793 C C . ASN A 1 100 ? 2.192 -5.087 -0.437 1.00 91.00 100 ASN A C 1
ATOM 795 O O . ASN A 1 100 ? 3.125 -4.399 -0.846 1.00 91.00 100 ASN A O 1
ATOM 799 N N . GLY A 1 101 ? 1.071 -4.535 0.040 1.00 90.69 101 GLY A N 1
ATOM 800 C CA . GLY A 1 101 ? 0.767 -3.106 -0.072 1.00 90.69 101 GLY A CA 1
ATOM 801 C C . GLY A 1 101 ? 1.849 -2.197 0.512 1.00 90.69 101 GLY A C 1
ATOM 802 O O . GLY A 1 101 ? 2.327 -1.287 -0.160 1.00 90.69 101 GLY A O 1
ATOM 803 N N . SER A 1 102 ? 2.323 -2.496 1.721 1.00 92.69 102 SER A N 1
ATOM 804 C CA . SER A 1 102 ? 3.420 -1.750 2.351 1.00 92.69 102 SER A CA 1
ATOM 805 C C . SER A 1 102 ? 4.822 -2.111 1.817 1.00 92.69 102 SER A C 1
ATOM 807 O O . SER A 1 102 ? 5.813 -1.587 2.311 1.00 92.69 102 SER A O 1
ATOM 809 N N . LEU A 1 103 ? 4.956 -3.000 0.825 1.00 92.12 103 LEU A N 1
ATOM 810 C CA . LEU A 1 103 ? 6.247 -3.372 0.219 1.00 92.12 103 LEU A CA 1
ATOM 811 C C . LEU A 1 103 ? 6.538 -2.645 -1.103 1.00 92.12 103 LEU A C 1
ATOM 813 O O . LEU A 1 103 ? 7.645 -2.774 -1.639 1.00 92.12 103 LEU A O 1
ATOM 817 N N . TYR A 1 104 ? 5.575 -1.896 -1.647 1.00 91.38 104 TYR A N 1
ATOM 818 C CA . TYR A 1 104 ? 5.807 -1.063 -2.823 1.00 91.38 104 TYR A CA 1
ATOM 819 C C . TYR A 1 104 ? 6.740 0.092 -2.457 1.00 91.38 104 TYR A C 1
ATOM 821 O O . TYR A 1 104 ? 6.446 0.909 -1.589 1.00 91.38 104 TYR A O 1
ATOM 829 N N . ASN A 1 105 ? 7.885 0.156 -3.134 1.00 90.56 105 ASN A N 1
ATOM 830 C CA . ASN A 1 105 ? 8.857 1.219 -2.912 1.00 90.56 105 ASN A CA 1
ATOM 831 C C . ASN A 1 105 ? 8.382 2.537 -3.521 1.00 90.56 105 ASN A C 1
ATOM 833 O O . ASN A 1 105 ? 7.798 2.566 -4.606 1.00 90.56 105 ASN A O 1
ATOM 837 N N . HIS A 1 106 ? 8.746 3.639 -2.873 1.00 86.12 106 HIS A N 1
ATOM 838 C CA . HIS A 1 106 ? 8.596 4.961 -3.462 1.00 86.12 106 HIS A CA 1
ATOM 839 C C . HIS A 1 106 ? 9.536 5.125 -4.659 1.00 86.12 106 HIS A C 1
ATOM 841 O O . HIS A 1 106 ? 10.696 4.698 -4.634 1.00 86.12 106 HIS A O 1
ATOM 847 N N . ALA A 1 107 ? 9.032 5.763 -5.716 1.00 83.50 107 ALA A N 1
ATOM 848 C CA . ALA A 1 107 ? 9.863 6.114 -6.854 1.00 83.50 107 ALA A CA 1
ATOM 849 C C . ALA A 1 107 ? 10.948 7.116 -6.407 1.00 83.50 107 ALA A C 1
ATOM 851 O O . ALA A 1 107 ? 10.629 8.084 -5.711 1.00 83.50 107 ALA A O 1
ATOM 852 N N . PRO A 1 108 ? 12.223 6.912 -6.785 1.00 76.31 108 PRO A N 1
ATOM 853 C CA . PRO A 1 108 ? 13.285 7.863 -6.479 1.00 76.31 108 PRO A CA 1
ATOM 854 C C . PRO A 1 108 ? 12.996 9.233 -7.090 1.00 76.31 108 PRO A C 1
ATOM 856 O O . PRO A 1 108 ? 12.414 9.321 -8.172 1.00 76.31 108 PRO A O 1
ATOM 859 N N . ASN A 1 109 ? 13.477 10.294 -6.444 1.00 72.25 109 ASN A N 1
ATOM 860 C CA . ASN A 1 109 ? 13.327 11.665 -6.932 1.00 72.25 109 ASN A CA 1
ATOM 861 C C . ASN A 1 109 ? 13.705 11.785 -8.421 1.00 72.25 109 ASN A C 1
ATOM 863 O O . ASN A 1 109 ? 14.772 11.339 -8.844 1.00 72.25 109 ASN A O 1
ATOM 867 N N . GLY A 1 110 ? 12.814 12.384 -9.215 1.00 69.81 110 GLY A N 1
ATOM 868 C CA . GLY A 1 110 ? 12.998 12.570 -10.659 1.00 69.81 110 GLY A CA 1
ATOM 869 C C . GLY A 1 110 ? 12.598 11.373 -11.529 1.00 69.81 110 GLY A C 1
ATOM 870 O O . GLY A 1 110 ? 12.577 11.502 -12.750 1.00 69.81 110 GLY A O 1
ATOM 871 N N . ARG A 1 111 ? 12.229 10.228 -10.940 1.00 69.88 111 ARG A N 1
ATOM 872 C CA . ARG A 1 111 ? 11.576 9.122 -11.651 1.00 69.88 111 ARG A CA 1
ATOM 873 C C . ARG A 1 111 ? 10.095 9.109 -11.281 1.00 69.88 111 ARG A C 1
ATOM 875 O O . ARG A 1 111 ? 9.749 9.096 -10.106 1.00 69.88 111 ARG A O 1
ATOM 882 N N . GLY A 1 112 ? 9.215 9.153 -12.278 1.00 78.50 112 GLY A N 1
ATOM 883 C CA . GLY A 1 112 ? 7.773 9.045 -12.045 1.00 78.50 112 GLY A CA 1
ATOM 884 C C . GLY A 1 112 ? 7.411 7.676 -11.464 1.00 78.50 112 GLY A C 1
ATOM 885 O O . GLY A 1 112 ? 7.976 6.663 -11.881 1.00 78.50 112 GLY A O 1
ATOM 886 N N . ALA A 1 113 ? 6.471 7.641 -10.517 1.00 88.00 113 ALA A N 1
ATOM 887 C CA . ALA A 1 113 ? 5.874 6.386 -10.073 1.00 88.00 113 ALA A CA 1
ATOM 888 C C . ALA A 1 113 ? 5.095 5.742 -11.230 1.00 88.00 113 ALA A C 1
ATOM 890 O O . ALA A 1 113 ? 4.425 6.425 -12.004 1.00 88.00 113 ALA A O 1
ATOM 891 N N . ASN A 1 114 ? 5.197 4.422 -11.349 1.00 90.50 114 ASN A N 1
ATOM 892 C CA . ASN A 1 114 ? 4.497 3.624 -12.357 1.00 90.50 114 ASN A CA 1
ATOM 893 C C . ASN A 1 114 ? 3.227 2.950 -11.811 1.00 90.50 114 ASN A C 1
ATOM 895 O O . ASN A 1 114 ? 2.538 2.268 -12.562 1.00 90.50 114 ASN A O 1
ATOM 899 N N . CYS A 1 115 ? 2.928 3.157 -10.529 1.00 89.94 115 CYS A N 1
ATOM 900 C CA . CYS A 1 115 ? 1.755 2.664 -9.824 1.00 89.94 115 CYS A CA 1
ATOM 901 C C . CYS A 1 115 ? 1.166 3.811 -9.002 1.00 89.94 115 CYS A C 1
ATOM 903 O O . CYS A 1 115 ? 1.900 4.662 -8.489 1.00 89.94 115 CYS A O 1
ATOM 905 N N . THR A 1 116 ? -0.151 3.820 -8.868 1.00 90.88 116 THR A N 1
ATOM 906 C CA . THR A 1 116 ? -0.883 4.711 -7.964 1.00 90.88 116 THR A CA 1
ATOM 907 C C . THR A 1 116 ? -1.583 3.874 -6.911 1.00 90.88 116 THR A C 1
ATOM 909 O O . THR A 1 116 ? -1.673 2.666 -7.062 1.00 90.88 116 THR A O 1
ATOM 912 N N . TRP A 1 117 ? -2.075 4.499 -5.849 1.00 90.50 117 TRP A N 1
ATOM 913 C CA . TRP A 1 117 ? -2.933 3.815 -4.894 1.00 90.50 117 TRP A CA 1
ATOM 914 C C . TRP A 1 117 ? -4.053 4.739 -4.437 1.00 90.50 117 TRP A C 1
ATOM 916 O O . TRP A 1 117 ? -3.909 5.964 -4.457 1.00 90.50 117 TRP A O 1
ATOM 926 N N . HIS A 1 118 ? -5.162 4.150 -4.012 1.00 90.81 118 HIS A N 1
ATOM 927 C CA . HIS A 1 118 ? -6.203 4.854 -3.276 1.00 90.81 118 HIS A CA 1
ATOM 928 C C . HIS A 1 118 ? -6.776 3.958 -2.181 1.00 90.81 118 HIS A C 1
ATOM 930 O O . HIS A 1 118 ? -6.647 2.735 -2.215 1.00 90.81 118 HIS A O 1
ATOM 936 N N . TYR A 1 119 ? -7.393 4.579 -1.182 1.00 90.81 119 TYR A N 1
ATOM 937 C CA . TYR A 1 119 ? -8.051 3.867 -0.096 1.00 90.81 119 TYR A CA 1
ATOM 938 C C . TYR A 1 119 ? -9.553 3.750 -0.377 1.00 90.81 119 TYR A C 1
ATOM 940 O O . TYR A 1 119 ? -10.258 4.758 -0.411 1.00 90.81 119 TYR A O 1
ATOM 948 N N . ASP A 1 120 ? -10.051 2.525 -0.552 1.00 89.69 120 ASP A N 1
ATOM 949 C CA . ASP A 1 120 ? -11.486 2.250 -0.619 1.00 89.69 120 ASP A CA 1
ATOM 950 C C . ASP A 1 120 ? -12.033 2.081 0.803 1.00 89.69 120 ASP A C 1
ATOM 952 O O . ASP A 1 120 ? -11.876 1.040 1.446 1.00 89.69 120 ASP A O 1
ATOM 956 N N . LYS A 1 121 ? -12.704 3.128 1.292 1.00 86.25 121 LYS A N 1
ATOM 957 C CA . LYS A 1 121 ? -13.316 3.176 2.628 1.00 86.25 121 LYS A CA 1
ATOM 958 C C . LYS A 1 121 ? -14.442 2.170 2.832 1.00 86.25 121 LYS A C 1
ATOM 960 O O . LYS A 1 121 ? -14.662 1.760 3.965 1.00 86.25 121 LYS A O 1
ATOM 965 N N . THR A 1 122 ? -15.165 1.816 1.772 1.00 88.69 122 THR A N 1
ATOM 966 C CA . THR A 1 122 ? -16.322 0.914 1.865 1.00 88.69 122 THR A CA 1
ATOM 967 C C . THR A 1 122 ? -15.854 -0.514 2.087 1.00 88.69 122 THR A C 1
ATOM 969 O O . THR A 1 122 ? -16.478 -1.272 2.823 1.00 88.69 122 THR A O 1
ATOM 972 N N . ARG A 1 123 ? -14.741 -0.872 1.443 1.00 87.38 123 ARG A N 1
ATOM 973 C CA . ARG A 1 123 ? -14.159 -2.215 1.497 1.00 87.38 123 ARG A CA 1
ATOM 974 C C . ARG A 1 123 ? -13.008 -2.345 2.493 1.00 87.38 123 ARG A C 1
ATOM 976 O O . ARG A 1 123 ? -12.557 -3.457 2.727 1.00 87.38 123 ARG A O 1
ATOM 983 N N . GLU A 1 124 ? -12.541 -1.233 3.058 1.00 89.75 124 GLU A N 1
ATOM 984 C CA . GLU A 1 124 ? -11.369 -1.158 3.939 1.00 89.75 124 GLU A CA 1
ATOM 985 C C . GLU A 1 124 ? -10.115 -1.796 3.315 1.00 89.75 124 GLU A C 1
ATOM 987 O O . GLU A 1 124 ? -9.405 -2.594 3.932 1.00 89.75 124 GLU A O 1
ATOM 992 N N . VAL A 1 125 ? -9.826 -1.413 2.069 1.00 90.75 125 VAL A N 1
ATOM 993 C CA . VAL A 1 125 ? -8.664 -1.900 1.311 1.00 90.75 125 VAL A CA 1
ATOM 994 C C . VAL A 1 125 ? -7.890 -0.758 0.663 1.00 90.75 125 VAL A C 1
ATOM 996 O O . VAL A 1 125 ? -8.456 0.257 0.255 1.00 90.75 125 VAL A O 1
ATOM 999 N N . MET A 1 126 ? -6.581 -0.940 0.534 1.00 91.00 126 MET A N 1
ATOM 1000 C CA . MET A 1 126 ? -5.734 -0.157 -0.353 1.00 91.00 126 MET A CA 1
ATOM 1001 C C . MET A 1 126 ? -5.753 -0.805 -1.734 1.00 91.00 126 MET A C 1
ATOM 1003 O O . MET A 1 126 ? -5.422 -1.981 -1.872 1.00 91.00 126 MET A O 1
ATOM 1007 N N . VAL A 1 127 ? -6.151 -0.035 -2.737 1.00 90.75 127 VAL A N 1
ATOM 1008 C CA . VAL A 1 127 ? -6.246 -0.470 -4.129 1.00 90.75 127 VAL A CA 1
ATOM 1009 C C . VAL A 1 127 ? -5.059 0.103 -4.891 1.00 90.75 127 VAL A C 1
ATOM 1011 O O . VAL A 1 127 ? -4.866 1.321 -4.868 1.00 90.75 127 VAL A O 1
ATOM 1014 N N . LEU A 1 128 ? -4.283 -0.775 -5.526 1.00 88.38 128 LEU A N 1
ATOM 1015 C CA . LEU A 1 128 ? -3.088 -0.482 -6.327 1.00 88.38 128 LEU A CA 1
ATOM 1016 C C . LEU A 1 128 ? -3.362 -0.679 -7.820 1.00 88.38 128 LEU A C 1
ATOM 1018 O O . LEU A 1 128 ? -3.865 -1.773 -8.176 1.00 88.38 128 LEU A O 1
#

Foldseek 3Di:
DDDDDDDDDDPDDDDPDDDDDPPDDDPPPPQWDWDQDPVDGIAIDGPDDDDQPDWRDWFAKDKDFVVPVDVVVVCVLQWAQQVPPCPDDRTGIIIHTPDCNSRHDDDPPPDDDPDDWDADPVRRTIID